Protein 2FD4 (pdb70)

InterPro domains:
  IPR015133 Effector protein HopAB, E3 ubiquitin ligase domain [PF09046] (428-553)
  IPR031759 Effector protein HopAB, BAK1-binding domain [PF16847] (266-356)
  IPR031759 Effector protein HopAB, BAK1-binding domain [cd12803] (274-353)
  IPR033743 Effector protein HopAB, Pto-binding domain [cd12802] (124-202)
  IPR038342 Effector protein HopAB, BAK1-binding domain superfamily [G3DSA:1.20.1280.220] (249-354)
  IPR038448 Effector protein HopAB, E3 ubiquitin ligase domain superfamily [G3DSA:3.30.40.110] (432-553)

Foldseek 3Di:
DDDDDQLQVVCLVVAAADEPVVQADAPCVSFAAAPVGDGHHPPPVPFFKKWFAPDFDPRDPDDPDTGIHGSVVVSVVCVVQQADPPPRHGHDSVGRSRTIHGYHD

Secondary structure (DSSP, 8-state):
------TTGGGGGGSEEEE-------------B-TTSSB--TT-TT--EEEEESS---BTBPP--EEEEEHHHHHHHHHHS-B-TTT--B-STTTHHHHEEEEE-

Sequence (105 aa):
KLAALDPIASQFSQLRTISKALGFKDAADDVTHCLFGGELSLSNPDQQVIGLAGNPTDTSQPYSDLAFMDMKKLAQFLAGKPEHPMTRETLNAENIAKYAFRIVP

B-factor: mean 48.91, std 4.25, range [36.3, 81.06]

Radius of gyration: 13.06 Å; Cα contacts (8 Å, |Δi|>4): 178; chains: 1; bounding box: 36×27×40 Å

GO terms:
  GO:0005515 protein binding (F, IPI)
  GO:0052034 effector-mediated suppression of host pattern-triggered immunity (P, IDA)

Nearest PDB structures (foldseek):
  2fd4-assembly1_A  TM=1.010E+00  e=5.652E-23  Pseudomonas syringae
  5gm6-assembly1_o  TM=6.963E-01  e=2.615E-01  Saccharomyces cerevisiae S288C
  5vgc-assembly1_B  TM=4.842E-01  e=4.870E-02  Enterobacteria phage YYZ-2008
  5vgc-assembly1_A  TM=4.491E-01  e=3.722E-02  Enterobacteria phage YYZ-2008
  8i0v-assembly1_t  TM=6.317E-01  e=6.704E-01  Homo sapiens

Organism: Pseudomonas syringae pv. tomato (strain ATCC BAA-871 / DC3000) (NCBI:txid223283)

Structure (mmCIF, N/CA/C/O backbone):
data_2FD4
#
_entry.id   2FD4
#
_cell.length_a   61.863
_cell.length_b   61.863
_cell.length_c   60.419
_cell.angle_alpha   90.00
_cell.angle_beta   90.00
_cell.angle_gamma   120.00
#
_symmetry.space_group_name_H-M   'P 32 2 1'
#
loop_
_entity.id
_entity.type
_entity.pdbx_description
1 polymer 'avirulence protein AvrptoB'
2 water water
#
loop_
_atom_site.group_PDB
_atom_site.id
_atom_site.type_symbol
_atom_site.label_atom_id
_atom_site.label_alt_id
_atom_site.label_comp_id
_atom_site.label_asym_id
_atom_site.label_entity_id
_atom_site.label_seq_id
_atom_site.pdbx_PDB_ins_code
_atom_site.Cartn_x
_atom_site.Cartn_y
_atom_site.Cartn_z
_atom_site.occupancy
_atom_site.B_iso_or_equiv
_atom_site.auth_seq_id
_atom_site.auth_comp_id
_atom_site.auth_asym_id
_atom_site.auth_atom_id
_atom_site.pdbx_PDB_model_num
ATOM 1 N N . LYS A 1 3 A 34.305 8.381 27.934 1.00 50.35 435 LYS A N 1
ATOM 2 C CA . LYS A 1 3 A 33.680 9.697 27.658 1.00 50.14 435 LYS A CA 1
ATOM 3 C C . LYS A 1 3 A 32.570 9.571 26.616 1.00 49.15 435 LYS A C 1
ATOM 4 O O . LYS A 1 3 A 32.574 8.668 25.762 1.00 50.48 435 LYS A O 1
ATOM 10 N N . LEU A 1 4 ? 31.634 10.517 26.651 1.00 48.23 435 LEU A N 1
ATOM 11 C CA . LEU A 1 4 ? 30.599 10.593 25.621 1.00 48.27 435 LEU A CA 1
ATOM 12 C C . LEU A 1 4 ? 31.236 10.698 24.265 1.00 47.34 435 LEU A C 1
ATOM 13 O O . LEU A 1 4 ? 32.256 11.349 24.126 1.00 46.41 435 LEU A O 1
ATOM 18 N N . ALA A 1 5 ? 30.669 10.033 23.263 1.00 47.61 436 ALA A N 1
ATOM 19 C CA . ALA A 1 5 ? 31.160 10.206 21.927 1.00 48.08 436 ALA A CA 1
ATOM 20 C C . ALA A 1 5 ? 29.973 10.144 20.976 1.00 49.16 436 ALA A C 1
ATOM 21 O O . ALA A 1 5 ? 29.058 9.321 21.134 1.00 50.07 436 ALA A O 1
ATOM 23 N N . ALA A 1 6 ? 30.012 11.016 19.983 1.00 47.80 437 ALA A N 1
ATOM 24 C CA . ALA A 1 6 ? 28.956 11.097 18.969 1.00 48.00 437 ALA A CA 1
ATOM 25 C C . ALA A 1 6 ? 29.090 9.980 17.955 1.00 48.91 437 ALA A C 1
ATOM 26 O O . ALA A 1 6 ? 30.201 9.655 17.521 1.00 49.26 437 ALA A O 1
ATOM 28 N N . LEU A 1 7 ? 27.962 9.411 17.567 1.00 48.83 438 LEU A N 1
ATOM 29 C CA . LEU A 1 7 ? 27.927 8.506 16.448 1.00 49.33 438 LEU A CA 1
ATOM 30 C C . LEU A 1 7 ? 27.484 9.224 15.197 1.00 49.23 438 LEU A C 1
ATOM 31 O O . LEU A 1 7 ? 26.327 9.600 15.051 1.00 48.71 438 LEU A O 1
ATOM 36 N N . ASP A 1 8 ? 28.400 9.439 14.284 1.00 50.26 439 ASP A N 1
ATOM 37 C CA . ASP A 1 8 ? 28.033 10.228 13.114 1.00 48.64 439 ASP A CA 1
ATOM 38 C C . ASP A 1 8 ? 27.108 9.407 12.207 1.00 47.54 439 ASP A C 1
ATOM 39 O O . ASP A 1 8 ? 27.399 8.246 11.936 1.00 48.31 439 ASP A O 1
ATOM 44 N N . PRO A 1 9 ? 25.957 9.990 11.763 1.00 47.70 440 PRO A N 1
ATOM 45 C CA . PRO A 1 9 ? 24.905 9.331 10.957 1.00 47.33 440 PRO A CA 1
ATOM 46 C C . PRO A 1 9 ? 25.372 8.852 9.566 1.00 47.81 440 PRO A C 1
ATOM 47 O O . PRO A 1 9 ? 24.738 7.965 8.953 1.00 46.79 440 PRO A O 1
ATOM 51 N N . ILE A 1 10 ? 26.454 9.464 9.085 1.00 47.80 441 ILE A N 1
ATOM 52 C CA . ILE A 1 10 ? 27.083 9.118 7.792 1.00 47.23 441 ILE A CA 1
ATOM 53 C C . ILE A 1 10 ? 28.252 8.165 8.053 1.00 47.51 441 ILE A C 1
ATOM 54 O O . ILE A 1 10 ? 28.244 7.065 7.528 1.00 46.59 441 ILE A O 1
ATOM 59 N N . ALA A 1 11 ? 29.219 8.545 8.892 1.00 48.23 442 ALA A N 1
ATOM 60 C CA . ALA A 1 11 ? 30.397 7.670 9.041 1.00 48.73 442 ALA A CA 1
ATOM 61 C C . ALA A 1 11 ? 30.049 6.282 9.660 1.00 49.43 442 ALA A C 1
ATOM 62 O O . ALA A 1 11 ? 30.787 5.270 9.443 1.00 47.85 442 ALA A O 1
ATOM 64 N N . SER A 1 12 ? 28.976 6.218 10.455 1.00 48.53 443 SER A N 1
ATOM 65 C CA . SER A 1 12 ? 28.520 4.943 11.022 1.00 47.94 443 SER A CA 1
ATOM 66 C C . SER A 1 12 ? 28.037 3.931 9.929 1.00 47.26 443 SER A C 1
ATOM 67 O O . SER A 1 12 ? 27.879 2.750 10.195 1.00 46.85 443 SER A O 1
ATOM 70 N N . GLN A 1 13 ? 27.852 4.387 8.698 1.00 46.89 444 GLN A N 1
ATOM 71 C CA . GLN A 1 13 ? 27.503 3.465 7.589 1.00 47.75 444 GLN A CA 1
ATOM 72 C C . GLN A 1 13 ? 28.681 2.764 6.908 1.00 47.23 444 GLN A C 1
ATOM 73 O O . GLN A 1 13 ? 28.504 1.889 6.050 1.00 47.15 444 GLN A O 1
ATOM 79 N N . PHE A 1 14 ? 29.892 3.130 7.290 1.00 47.21 445 PHE A N 1
ATOM 80 C CA . PHE A 1 14 ? 31.113 2.615 6.677 1.00 46.57 445 PHE A CA 1
ATOM 81 C C . PHE A 1 14 ? 31.088 1.122 6.542 1.00 45.98 445 PHE A C 1
ATOM 82 O O . PHE A 1 14 ? 31.327 0.611 5.471 1.00 45.19 445 PHE A O 1
ATOM 90 N N . SER A 1 15 ? 30.796 0.407 7.620 1.00 45.45 446 SER A N 1
ATOM 91 C CA . SER A 1 15 ? 30.802 -1.082 7.610 1.00 45.18 446 SER A CA 1
ATOM 92 C C . SER A 1 15 ? 29.733 -1.801 6.776 1.00 45.11 446 SER A C 1
ATOM 93 O O . SER A 1 15 ? 29.816 -3.008 6.607 1.00 43.68 446 SER A O 1
ATOM 96 N N . GLN A 1 16 ? 28.722 -1.064 6.356 1.00 46.47 447 GLN A N 1
ATOM 97 C CA . GLN A 1 16 ? 27.646 -1.556 5.525 1.00 47.53 447 GLN A CA 1
ATOM 98 C C . GLN A 1 16 ? 27.810 -1.292 4.063 1.00 47.44 447 GLN A C 1
ATOM 99 O O . GLN A 1 16 ? 26.962 -1.647 3.257 1.00 49.48 447 GLN A O 1
ATOM 105 N N . LEU A 1 17 ? 28.862 -0.594 3.714 1.00 47.97 448 LEU A N 1
ATOM 106 C CA . LEU A 1 17 ? 29.052 -0.166 2.333 1.00 47.74 448 LEU A CA 1
ATOM 107 C C . LEU A 1 17 ? 29.369 -1.350 1.486 1.00 46.96 448 LEU A C 1
ATOM 108 O O . LEU A 1 17 ? 29.972 -2.318 1.946 1.00 47.91 448 LEU A O 1
ATOM 113 N N . ARG A 1 18 ? 29.013 -1.243 0.206 1.00 48.81 449 ARG A N 1
ATOM 114 C CA . ARG A 1 18 ? 29.577 -2.121 -0.831 1.00 48.53 449 ARG A CA 1
ATOM 115 C C . ARG A 1 18 ? 31.078 -1.972 -0.768 1.00 48.79 449 ARG A C 1
ATOM 116 O O . ARG A 1 18 ? 31.599 -0.909 -0.376 1.00 49.39 449 ARG A O 1
ATOM 124 N N . THR A 1 19 ? 31.786 -3.026 -1.164 1.00 48.12 450 THR A N 1
ATOM 125 C CA . THR A 1 19 ? 33.237 -3.031 -1.053 1.00 48.19 450 THR A CA 1
ATOM 126 C C . THR A 1 19 ? 33.922 -3.181 -2.398 1.00 48.12 450 THR A C 1
ATOM 127 O O . THR A 1 19 ? 33.336 -3.632 -3.375 1.00 47.57 450 THR A O 1
ATOM 131 N N . ILE A 1 20 ? 35.166 -2.730 -2.422 1.00 47.62 451 ILE A N 1
ATOM 132 C CA . ILE A 1 20 ? 36.026 -2.839 -3.542 1.00 46.96 451 ILE A CA 1
ATOM 133 C C . ILE A 1 20 ? 37.341 -3.242 -2.960 1.00 47.20 451 ILE A C 1
ATOM 134 O O . ILE A 1 20 ? 37.808 -2.652 -2.041 1.00 45.74 451 ILE A O 1
ATOM 139 N N . SER A 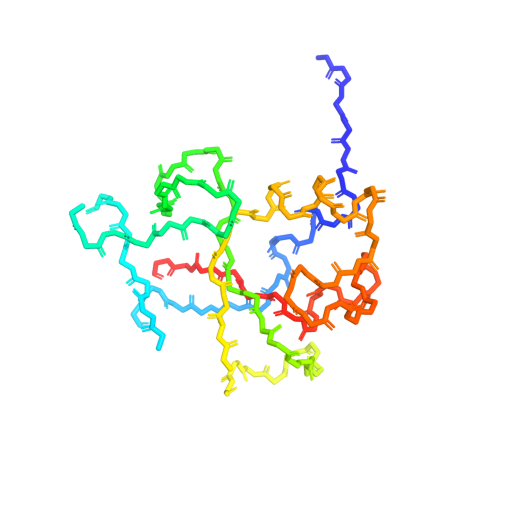1 21 ? 37.919 -4.307 -3.482 1.00 47.46 452 SER A N 1
ATOM 140 C CA . SER A 1 21 ? 39.180 -4.789 -2.983 1.00 49.32 452 SER A CA 1
ATOM 141 C C . SER A 1 21 ? 40.283 -3.838 -3.348 1.00 49.59 452 SER A C 1
ATOM 142 O O . SER A 1 21 ? 40.199 -3.191 -4.369 1.00 49.96 452 SER A O 1
ATOM 145 N N . LYS A 1 22 ? 41.335 -3.798 -2.537 1.00 51.06 453 LYS A N 1
ATOM 146 C CA . LYS A 1 22 ? 42.533 -3.040 -2.862 1.00 51.86 453 LYS A CA 1
ATOM 147 C C . LYS A 1 22 ? 43.045 -3.361 -4.248 1.00 52.74 453 LYS A C 1
ATOM 148 O O . LYS A 1 22 ? 43.593 -2.489 -4.917 1.00 54.25 453 LYS A O 1
ATOM 154 N N . ALA A 1 23 ? 42.879 -4.617 -4.673 1.00 53.02 454 ALA A N 1
ATOM 155 C CA . ALA A 1 23 ? 43.264 -5.073 -6.002 1.00 52.62 454 ALA A CA 1
ATOM 156 C C . ALA A 1 23 ? 42.168 -4.815 -7.036 1.00 52.86 454 ALA A C 1
ATOM 157 O O . ALA A 1 23 ? 41.469 -3.787 -6.997 1.00 52.39 454 ALA A O 1
ATOM 159 N N . LEU A 1 30 ? 40.979 3.338 -11.790 1.00 47.55 461 LEU A N 1
ATOM 160 C CA . LEU A 1 30 ? 41.023 3.649 -10.344 1.00 47.25 461 LEU A CA 1
ATOM 161 C C . LEU A 1 30 ? 42.476 3.679 -9.927 1.00 47.40 461 LEU A C 1
ATOM 162 O O . LEU A 1 30 ? 43.233 2.759 -10.270 1.00 48.29 461 LEU A O 1
ATOM 167 N N . GLY A 1 31 ? 42.878 4.693 -9.175 1.00 47.41 462 GLY A N 1
ATOM 168 C CA . GLY A 1 31 ? 44.312 4.941 -8.985 1.00 48.00 462 GLY A CA 1
ATOM 169 C C . GLY A 1 31 ? 44.887 4.737 -7.602 1.00 48.07 462 GLY A C 1
ATOM 170 O O . GLY A 1 31 ? 45.984 5.225 -7.311 1.00 48.10 462 GLY A O 1
ATOM 171 N N . PHE A 1 32 ? 44.174 4.011 -6.753 1.00 48.51 463 PHE A N 1
ATOM 172 C CA . PHE A 1 32 ? 44.545 3.936 -5.353 1.00 48.49 463 PHE A CA 1
ATOM 173 C C . PHE A 1 32 ? 45.943 3.432 -5.206 1.00 48.17 463 PHE A C 1
ATOM 174 O O . PHE A 1 32 ? 46.306 2.356 -5.696 1.00 48.66 463 PHE A O 1
ATOM 182 N N . LYS A 1 33 ? 46.737 4.247 -4.548 1.00 48.05 464 LYS A N 1
ATOM 183 C CA . LYS A 1 33 ? 48.064 3.862 -4.166 1.00 48.01 464 LYS A CA 1
ATOM 184 C C . LYS A 1 33 ? 48.133 4.143 -2.687 1.00 47.74 464 LYS A C 1
ATOM 185 O O . LYS A 1 33 ? 48.253 5.287 -2.271 1.00 48.33 464 LYS A O 1
ATOM 191 N N . ASP A 1 34 ? 47.997 3.081 -1.904 1.00 47.16 465 ASP A N 1
ATOM 192 C CA . ASP A 1 34 ? 48.076 3.168 -0.448 1.00 47.19 465 ASP A CA 1
ATOM 193 C C . ASP A 1 34 ? 49.412 3.762 -0.036 1.00 46.91 465 ASP A C 1
ATOM 194 O O . ASP A 1 34 ? 50.435 3.485 -0.682 1.00 47.27 465 ASP A O 1
ATOM 199 N N . ALA A 1 35 ? 49.427 4.550 1.035 1.00 46.63 466 ALA A N 1
ATOM 200 C CA . ALA A 1 35 ? 50.688 5.112 1.539 1.00 46.86 466 ALA A CA 1
ATOM 201 C C . ALA A 1 35 ? 51.720 4.013 1.818 1.00 46.88 466 ALA A C 1
ATOM 202 O O . ALA A 1 35 ? 52.767 3.936 1.157 1.00 48.08 466 ALA A O 1
ATOM 204 N N . ALA A 1 36 ? 51.424 3.145 2.778 1.00 46.94 467 ALA A N 1
ATOM 205 C CA . ALA A 1 36 ? 52.334 2.049 3.109 1.00 46.67 467 ALA A CA 1
ATOM 206 C C . ALA A 1 36 ? 52.249 0.942 2.044 1.00 46.80 467 ALA A C 1
ATOM 207 O O . ALA A 1 36 ? 53.157 0.987 1.055 1.00 46.59 467 ALA A O 1
ATOM 209 N N . ASP A 1 41 ? 55.037 10.309 -2.649 1.00 57.47 472 ASP A N 1
ATOM 210 C CA . ASP A 1 41 ? 55.714 9.257 -3.399 1.00 56.71 472 ASP A CA 1
ATOM 211 C C . ASP A 1 41 ? 54.709 8.377 -4.147 1.00 56.80 472 ASP A C 1
ATOM 212 O O . ASP A 1 41 ? 54.653 7.162 -3.910 1.00 56.99 472 ASP A O 1
ATOM 217 N N . ASP A 1 42 ? 53.919 8.996 -5.033 1.00 56.31 473 ASP A N 1
ATOM 218 C CA . ASP A 1 42 ? 52.948 8.295 -5.894 1.00 55.52 473 ASP A CA 1
ATOM 219 C C . ASP A 1 42 ? 51.652 7.961 -5.154 1.00 55.16 473 ASP A C 1
ATOM 220 O O . ASP A 1 42 ? 50.728 7.396 -5.731 1.00 55.78 473 ASP A O 1
ATOM 225 N N . VAL A 1 43 ? 51.567 8.359 -3.888 1.00 54.30 474 VAL A N 1
ATOM 226 C CA . VAL A 1 43 ? 50.509 7.928 -3.002 1.00 53.01 474 VAL A CA 1
ATOM 227 C C . VAL A 1 43 ? 49.234 8.707 -3.296 1.00 52.79 474 VAL A C 1
ATOM 228 O O . VAL A 1 43 ? 49.288 9.890 -3.630 1.00 52.16 474 VAL A O 1
ATOM 232 N N . THR A 1 44 ? 48.087 8.032 -3.176 1.00 51.96 475 THR A N 1
ATOM 233 C CA . THR A 1 44 ? 46.809 8.688 -3.275 1.00 51.75 475 THR A CA 1
ATOM 234 C C . THR A 1 44 ? 46.630 9.624 -2.070 1.00 51.84 475 THR A C 1
ATOM 235 O O . THR A 1 44 ? 46.887 9.221 -0.928 1.00 52.32 475 THR A O 1
ATOM 239 N N . HIS A 1 45 ? 46.180 10.860 -2.322 1.00 51.88 476 HIS A N 1
ATOM 240 C CA . HIS A 1 45 ? 45.807 11.797 -1.256 1.00 50.54 476 HIS A CA 1
ATOM 241 C C . HIS A 1 45 ? 44.312 11.869 -1.172 1.00 51.36 476 HIS A C 1
ATOM 242 O O . HIS A 1 45 ? 43.609 11.689 -2.167 1.00 51.11 476 HIS A O 1
ATOM 249 N N . CYS A 1 46 ? 43.824 12.107 0.033 1.00 49.38 477 CYS A N 1
ATOM 250 C CA . CYS A 1 46 ? 42.403 12.242 0.227 1.00 48.76 477 CYS A CA 1
ATOM 251 C C . CYS A 1 46 ? 42.013 13.519 -0.476 1.00 49.03 477 CYS A C 1
ATOM 252 O O . CYS A 1 46 ? 42.796 14.447 -0.626 1.00 45.71 477 CYS A O 1
ATOM 255 N N . LEU A 1 47 ? 40.777 13.574 -0.945 1.00 48.92 478 LEU A N 1
ATOM 256 C CA . LEU A 1 47 ? 40.240 14.816 -1.455 1.00 47.92 478 LEU A CA 1
ATOM 257 C C . LEU A 1 47 ? 40.352 16.017 -0.452 1.00 46.92 478 LEU A C 1
ATOM 258 O O . LEU A 1 47 ? 40.466 17.175 -0.844 1.00 45.93 478 LEU A O 1
ATOM 263 N N . PHE A 1 48 ? 40.354 15.720 0.857 1.00 45.41 479 PHE A N 1
ATOM 264 C CA . PHE A 1 48 ? 40.402 16.767 1.892 1.00 44.56 479 PHE A CA 1
ATOM 265 C C . PHE A 1 48 ? 41.817 16.883 2.456 1.00 44.42 479 PHE A C 1
ATOM 266 O O . PHE A 1 48 ? 42.044 1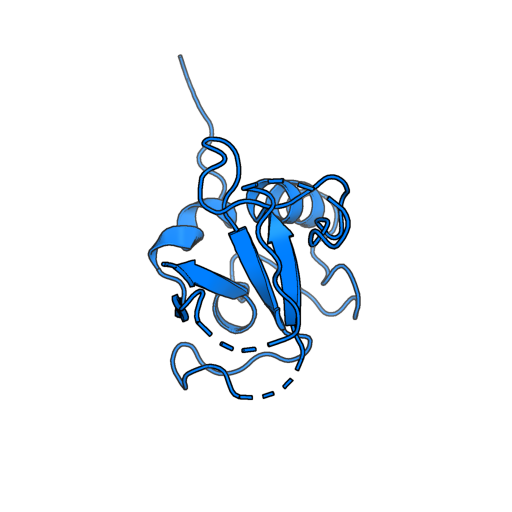7.596 3.439 1.00 45.19 479 PHE A O 1
ATOM 274 N N . GLY A 1 49 ? 42.761 16.164 1.868 1.00 43.34 480 GLY A N 1
ATOM 275 C CA . GLY A 1 49 ? 44.186 16.416 2.193 1.00 42.75 480 GLY A CA 1
ATOM 276 C C . GLY A 1 49 ? 44.866 15.248 2.867 1.00 42.42 480 GLY A C 1
ATOM 277 O O . GLY A 1 49 ? 44.266 14.527 3.689 1.00 41.71 480 GLY A O 1
ATOM 278 N N . GLY A 1 50 ? 46.116 15.010 2.496 1.00 42.81 481 GLY A N 1
ATOM 279 C CA . GLY A 1 50 ? 46.886 13.983 3.166 1.00 44.06 481 GLY A CA 1
ATOM 280 C C . GLY A 1 50 ? 46.803 12.627 2.497 1.00 44.80 481 GLY A C 1
ATOM 281 O O . GLY A 1 50 ? 45.871 12.341 1.765 1.00 45.26 481 GLY A O 1
ATOM 282 N N . GLU A 1 51 ? 47.822 11.797 2.741 1.00 45.30 482 GLU A N 1
ATOM 283 C CA . GLU A 1 51 ? 47.907 10.499 2.119 1.00 45.43 482 GLU A CA 1
ATOM 284 C C . GLU A 1 51 ? 46.840 9.582 2.708 1.00 45.08 482 GLU A C 1
ATOM 285 O O . GLU A 1 51 ? 46.475 9.706 3.892 1.00 44.49 482 GLU A O 1
ATOM 291 N N . LEU A 1 52 ? 46.333 8.677 1.885 1.00 46.99 483 LEU A N 1
ATOM 292 C CA . LEU A 1 52 ? 45.423 7.611 2.364 1.00 47.49 483 LEU A CA 1
ATOM 293 C C . LEU A 1 52 ? 46.104 6.240 2.575 1.00 48.37 483 LEU A C 1
ATOM 294 O O . LEU A 1 52 ? 47.018 5.879 1.826 1.00 49.91 483 LEU A O 1
ATOM 299 N N . SER A 1 53 ? 45.667 5.496 3.608 1.00 48.02 484 SER A N 1
ATOM 300 C CA . SER A 1 53 ? 46.130 4.141 3.867 1.00 47.66 484 SER A CA 1
ATOM 301 C C . SER A 1 53 ? 45.092 3.283 4.600 1.00 47.58 484 SER A C 1
ATOM 302 O O . SER A 1 53 ? 44.440 3.721 5.553 1.00 47.74 484 SER A O 1
ATOM 305 N N . LEU A 1 54 ? 44.950 2.053 4.135 1.00 47.26 485 LEU A N 1
ATOM 306 C CA . LEU A 1 54 ? 44.057 1.081 4.754 1.00 46.62 485 LEU A CA 1
ATOM 307 C C . LEU A 1 54 ? 44.571 0.697 6.138 1.00 47.20 485 LEU A C 1
ATOM 308 O O . LEU A 1 54 ? 43.891 -0.012 6.884 1.00 47.41 485 LEU A O 1
ATOM 313 N N . SER A 1 55 ? 45.826 1.078 6.434 1.00 46.64 486 SER A N 1
ATOM 314 C CA . SER A 1 55 ? 46.493 0.714 7.675 1.00 46.28 486 SER A CA 1
ATOM 315 C C . SER A 1 55 ? 46.552 1.875 8.632 1.00 45.90 486 SER A C 1
ATOM 316 O O . SER A 1 55 ? 47.049 1.728 9.738 1.00 47.06 486 SER A O 1
ATOM 319 N N . ASN A 1 56 ? 46.075 3.037 8.203 1.00 47.31 487 ASN A N 1
ATOM 320 C CA . ASN A 1 56 ? 46.002 4.194 9.057 1.00 47.11 487 ASN A CA 1
ATOM 321 C C . ASN A 1 56 ? 44.850 3.994 10.025 1.00 47.43 487 ASN A C 1
ATOM 322 O O . ASN A 1 56 ? 43.702 3.992 9.613 1.00 48.52 487 ASN A O 1
ATOM 327 N N . PRO A 1 57 ? 45.140 3.843 11.317 1.00 46.92 488 PRO A N 1
ATOM 328 C CA . PRO A 1 57 ? 44.027 3.552 12.219 1.00 46.83 488 PRO A CA 1
ATOM 329 C C . PRO A 1 57 ? 42.959 4.620 12.287 1.00 46.87 488 PRO A C 1
ATOM 330 O O . PRO A 1 57 ? 41.844 4.313 12.719 1.00 46.92 488 PRO A O 1
ATOM 334 N N . ASP A 1 58 ? 43.251 5.840 11.848 1.00 46.07 489 ASP A N 1
ATOM 335 C CA . ASP A 1 58 ? 42.259 6.910 11.963 1.00 47.26 489 ASP A CA 1
ATOM 336 C C . ASP A 1 58 ? 41.461 7.257 10.748 1.00 47.25 489 ASP A C 1
ATOM 337 O O . ASP A 1 58 ? 40.638 8.190 10.829 1.00 47.65 489 ASP A O 1
ATOM 342 N N . GLN A 1 59 ? 41.705 6.554 9.639 1.00 46.93 490 GLN A N 1
ATOM 343 C CA . GLN A 1 59 ? 40.968 6.776 8.406 1.00 46.88 490 GLN A CA 1
ATOM 344 C C . GLN A 1 59 ? 39.960 5.649 8.144 1.00 47.05 490 GLN A C 1
ATOM 345 O O . GLN A 1 59 ? 40.156 4.524 8.587 1.00 45.95 490 GLN A O 1
ATOM 351 N N . GLN A 1 60 ? 38.865 6.022 7.483 1.00 47.36 491 GLN A N 1
ATOM 352 C CA . GLN A 1 60 ? 37.902 5.071 6.904 1.00 47.97 491 GLN A CA 1
ATOM 353 C C . GLN A 1 60 ? 37.907 5.325 5.410 1.00 47.29 491 GLN A C 1
ATOM 354 O O . GLN A 1 60 ? 37.220 6.203 4.888 1.00 46.49 491 GLN A O 1
ATOM 360 N N . VAL A 1 61 ? 38.746 4.569 4.712 1.00 47.02 492 VAL A N 1
ATOM 361 C CA . VAL A 1 61 ? 38.972 4.805 3.301 1.00 46.04 492 VAL A CA 1
ATOM 362 C C . VAL A 1 61 ? 37.854 4.353 2.397 1.00 45.53 492 VAL A C 1
ATOM 363 O O . VAL A 1 61 ? 37.470 3.163 2.383 1.00 43.57 492 VAL A O 1
ATOM 367 N N . ILE A 1 62 ? 37.343 5.290 1.620 1.00 45.66 493 ILE A N 1
ATOM 368 C CA . ILE A 1 62 ? 36.297 4.960 0.657 1.00 46.15 493 I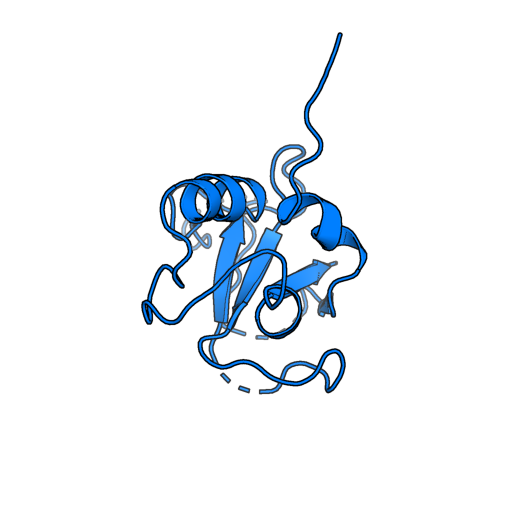LE A CA 1
ATOM 369 C C . ILE A 1 62 ? 36.683 5.527 -0.709 1.00 46.55 493 ILE A C 1
ATOM 370 O O . ILE A 1 62 ? 37.498 6.473 -0.829 1.00 48.14 493 ILE A O 1
ATOM 375 N N . GLY A 1 63 ? 36.034 4.987 -1.716 1.00 46.26 494 GLY A N 1
ATOM 376 C CA . GLY A 1 63 ? 35.866 5.670 -2.988 1.00 45.52 494 GLY A CA 1
ATOM 377 C C . GLY A 1 63 ? 34.491 6.210 -3.110 1.00 46.31 494 GLY A C 1
ATOM 378 O O . GLY A 1 63 ? 33.493 5.538 -2.771 1.00 45.79 494 GLY A O 1
ATOM 379 N N . LEU A 1 64 ? 34.399 7.476 -3.507 1.00 46.05 495 LEU A N 1
ATOM 380 C CA . LEU A 1 64 ? 33.126 8.130 -3.706 1.00 46.45 495 LEU A CA 1
ATOM 381 C C . LEU A 1 64 ? 32.913 8.255 -5.203 1.00 46.45 495 LEU A C 1
ATOM 382 O O . LEU A 1 64 ? 33.687 8.893 -5.892 1.00 46.66 495 LEU A O 1
ATOM 387 N N . ALA A 1 65 ? 31.812 7.691 -5.681 1.00 47.00 496 ALA A N 1
ATOM 388 C CA . ALA A 1 65 ? 31.388 7.806 -7.080 1.00 46.71 496 ALA A CA 1
ATOM 389 C C . ALA A 1 65 ? 30.755 9.148 -7.392 1.00 45.89 496 ALA A C 1
ATOM 390 O O . ALA A 1 65 ? 30.181 9.799 -6.545 1.00 44.84 496 ALA A O 1
ATOM 392 N N . GLY A 1 66 ? 30.796 9.523 -8.677 1.00 46.57 497 GLY A N 1
ATOM 393 C CA . GLY A 1 66 ? 30.103 10.745 -9.099 1.00 45.31 497 GLY A CA 1
ATOM 394 C C . GLY A 1 66 ? 28.636 10.579 -9.393 1.00 45.48 497 GLY A C 1
ATOM 395 O O . GLY A 1 66 ? 27.894 11.544 -9.446 1.00 44.86 497 GLY A O 1
ATOM 396 N N . ASN A 1 67 ? 28.212 9.331 -9.637 1.00 45.13 498 ASN A N 1
ATOM 397 C CA . ASN A 1 67 ? 26.800 9.031 -9.802 1.00 45.98 498 ASN A CA 1
ATOM 398 C C . ASN A 1 67 ? 26.405 7.893 -8.920 1.00 44.27 498 ASN A C 1
ATOM 399 O O . ASN A 1 67 ? 27.234 6.982 -8.709 1.00 42.38 498 ASN A O 1
ATOM 404 N N . PRO A 1 68 ? 25.172 7.949 -8.391 1.00 45.77 499 PRO A N 1
ATOM 405 C CA . PRO A 1 68 ? 24.683 6.901 -7.514 1.00 46.02 499 PRO A CA 1
ATOM 406 C C . PRO A 1 68 ? 24.189 5.642 -8.241 1.00 45.97 499 PRO A C 1
ATOM 407 O O . PRO A 1 68 ? 23.665 5.713 -9.369 1.00 44.08 499 PRO A O 1
ATOM 411 N N . THR A 1 69 ? 24.335 4.486 -7.608 1.00 46.21 500 THR A N 1
ATOM 412 C CA . THR A 1 69 ? 23.625 3.309 -8.067 1.00 47.55 500 THR A CA 1
ATOM 413 C C . THR A 1 69 ? 23.127 2.546 -6.882 1.00 48.09 500 THR A C 1
ATOM 414 O O . THR A 1 69 ? 23.710 2.621 -5.784 1.00 46.20 500 THR A O 1
ATOM 418 N N . ASP A 1 70 ? 22.049 1.809 -7.130 1.00 49.22 501 ASP A N 1
ATOM 419 C CA . ASP A 1 70 ? 21.349 1.118 -6.066 1.00 51.59 501 ASP A CA 1
ATOM 420 C C . ASP A 1 70 ? 22.383 0.379 -5.262 1.00 52.52 501 ASP A C 1
ATOM 421 O O . ASP A 1 70 ? 23.463 -0.143 -5.816 1.00 51.83 501 ASP A O 1
ATOM 426 N N . THR A 1 71 ? 22.034 0.401 -3.910 1.00 55.03 502 THR A N 1
ATOM 427 C CA . THR A 1 71 ? 22.764 -0.344 -2.932 1.00 56.01 502 THR A CA 1
ATOM 428 C C . THR A 1 71 ? 22.768 -1.839 -3.291 1.00 56.82 502 THR A C 1
ATOM 429 O O . THR A 1 71 ? 21.799 -2.593 -3.109 1.00 58.75 502 THR A O 1
ATOM 433 N N . SER A 1 72 ? 23.857 -2.131 -3.975 1.00 57.12 503 SER A N 1
ATOM 434 C CA . SER A 1 72 ? 24.383 -3.415 -4.390 1.00 55.72 503 SER A CA 1
ATOM 435 C C . SER A 1 72 ? 23.890 -3.977 -5.735 1.00 54.04 503 SER A C 1
ATOM 436 O O . SER A 1 72 ? 23.269 -5.012 -5.861 1.00 53.57 503 SER A O 1
ATOM 439 N N . 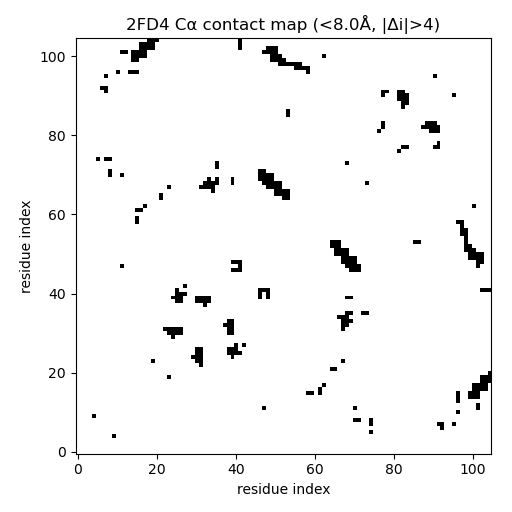GLN A 1 73 ? 24.186 -3.165 -6.734 1.00 51.95 504 GLN A N 1
ATOM 440 C CA . GLN A 1 73 ? 24.969 -3.555 -7.890 1.00 50.21 504 GLN A CA 1
ATOM 441 C C . GLN A 1 73 ? 26.410 -3.291 -7.439 1.00 49.19 504 GLN A C 1
ATOM 442 O O . GLN A 1 73 ? 26.702 -2.188 -6.859 1.00 47.66 504 GLN A O 1
ATOM 448 N 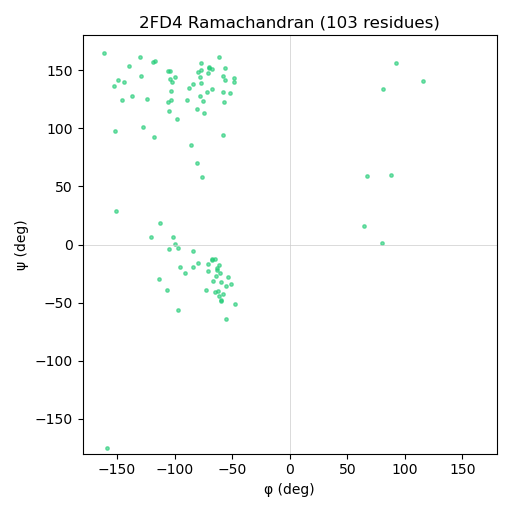N . PRO A 1 74 ? 27.347 -4.226 -7.683 1.00 47.74 505 PRO A N 1
ATOM 449 C CA . PRO A 1 74 ? 28.761 -3.796 -7.481 1.00 48.43 505 PRO A CA 1
ATOM 450 C C . PRO A 1 74 ? 29.298 -2.623 -8.370 1.00 48.37 505 PRO A C 1
ATOM 451 O O . 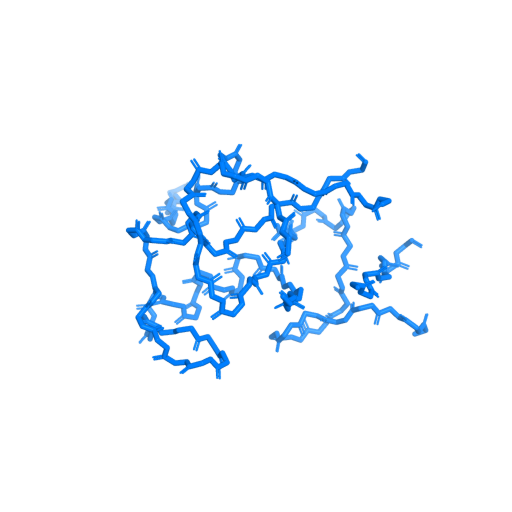PRO A 1 74 ? 28.707 -2.298 -9.418 1.00 46.49 505 PRO A O 1
ATOM 455 N N . TYR A 1 75 ? 30.401 -2.012 -7.930 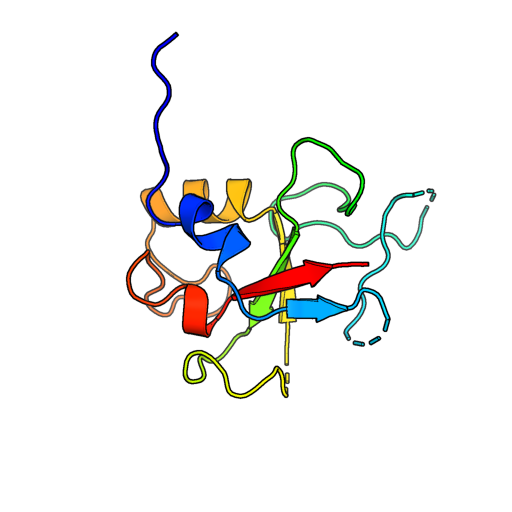1.00 47.25 506 TYR A N 1
ATOM 456 C CA . TYR A 1 75 ? 31.007 -0.847 -8.641 1.00 48.98 506 TYR A CA 1
ATOM 457 C C . TYR A 1 75 ? 31.153 -1.106 -10.159 1.00 48.54 506 TYR A C 1
ATOM 458 O O . TYR A 1 75 ? 31.528 -2.200 -10.560 1.00 47.06 506 TYR A O 1
ATOM 467 N N . SER A 1 76 ? 30.870 -0.097 -10.991 1.00 49.41 507 SER A N 1
ATOM 468 C CA . SER A 1 76 ? 31.157 -0.156 -12.460 1.00 49.26 507 SER A CA 1
ATOM 469 C C . SER A 1 76 ? 31.423 1.250 -13.048 1.00 49.67 507 SER A C 1
ATOM 470 O O . SER A 1 76 ? 30.964 2.271 -12.478 1.00 49.49 507 SER A O 1
ATOM 473 N N . ASP A 1 82 ? 33.302 6.293 -12.003 1.00 52.12 513 ASP A N 1
ATOM 474 C CA . ASP A 1 82 ? 34.535 7.050 -11.629 1.00 52.75 513 ASP A CA 1
ATOM 475 C C . ASP A 1 82 ? 34.728 7.598 -10.184 1.00 51.59 513 ASP A C 1
ATOM 476 O O . ASP A 1 82 ? 34.048 8.564 -9.750 1.00 51.36 513 ASP A O 1
ATOM 481 N N . LEU A 1 83 ? 35.728 7.074 -9.463 1.00 49.46 514 LEU A N 1
ATOM 482 C CA . LEU A 1 83 ? 35.774 7.297 -8.009 1.00 48.52 514 LEU A CA 1
ATOM 483 C C . LEU A 1 83 ? 36.794 8.323 -7.555 1.00 47.22 514 LEU A C 1
ATOM 484 O O . LEU A 1 83 ? 37.865 8.436 -8.121 1.00 48.62 514 LEU A O 1
ATOM 489 N N . ALA A 1 84 ? 36.400 9.094 -6.554 1.00 47.20 515 ALA A N 1
ATOM 490 C CA . ALA A 1 84 ? 37.322 9.927 -5.779 1.00 46.52 515 ALA A CA 1
ATOM 491 C C . ALA A 1 84 ? 37.602 9.267 -4.444 1.00 45.71 515 ALA A C 1
ATOM 492 O O . ALA A 1 84 ? 36.707 8.971 -3.693 1.00 48.15 515 ALA A O 1
ATOM 494 N N . PHE A 1 85 ? 38.866 9.041 -4.148 1.00 47.00 516 PHE A N 1
ATOM 495 C CA . PHE A 1 85 ? 39.235 8.422 -2.876 1.00 46.59 516 PHE A CA 1
ATOM 496 C C . PHE A 1 85 ? 39.342 9.395 -1.738 1.00 46.64 516 PHE A C 1
ATOM 497 O O . PHE A 1 85 ? 39.884 10.507 -1.889 1.00 45.86 516 PHE A O 1
ATOM 505 N N . MET A 1 86 ? 38.831 8.996 -0.570 1.00 45.40 517 MET A N 1
ATOM 506 C CA . MET A 1 86 ? 38.829 9.882 0.582 1.00 47.27 517 MET A CA 1
ATOM 507 C C . MET A 1 86 ? 38.647 9.191 1.911 1.00 47.28 517 MET A C 1
ATOM 508 O O . MET A 1 86 ? 38.191 8.044 1.986 1.00 48.31 517 MET A O 1
ATOM 513 N N . ASP A 1 87 ? 38.961 9.920 2.972 1.00 47.10 518 ASP A N 1
ATOM 514 C CA . ASP A 1 87 ? 38.606 9.471 4.332 1.00 47.17 518 ASP A CA 1
ATOM 515 C C . ASP A 1 87 ? 37.124 9.798 4.643 1.00 46.94 518 ASP A C 1
ATOM 516 O O . ASP A 1 87 ? 36.755 10.965 4.706 1.00 47.36 518 ASP A O 1
ATOM 521 N N . MET A 1 88 ? 36.275 8.782 4.876 1.00 47.83 519 MET A N 1
ATOM 522 C CA . MET A 1 88 ? 34.858 9.018 5.169 1.00 48.70 519 MET A CA 1
ATOM 523 C C . MET A 1 88 ? 34.675 9.843 6.418 1.00 48.86 519 MET A C 1
ATOM 524 O O . MET A 1 88 ? 33.637 10.460 6.581 1.00 48.26 519 MET A O 1
ATOM 529 N N . LYS A 1 89 ? 35.651 9.819 7.310 1.00 48.53 520 LYS A N 1
ATOM 530 C CA . LYS A 1 89 ? 35.536 10.613 8.500 1.00 49.50 520 LYS A CA 1
ATOM 531 C C . LYS A 1 89 ? 35.534 12.080 8.153 1.00 47.26 520 LYS A C 1
ATOM 532 O O . LYS A 1 89 ? 34.695 12.819 8.678 1.00 48.02 520 LYS A O 1
ATOM 538 N N . LYS A 1 90 ? 36.404 12.460 7.203 1.00 47.05 521 LYS A N 1
ATOM 539 C CA . LYS A 1 90 ? 36.517 13.833 6.731 1.00 46.92 521 LYS A CA 1
ATOM 540 C C . LYS A 1 90 ? 35.326 14.207 5.882 1.00 46.10 521 LYS A C 1
ATOM 541 O O . LYS A 1 90 ? 34.806 15.291 6.019 1.00 47.28 521 LYS A O 1
ATOM 547 N N . LEU A 1 91 ? 34.856 13.253 5.054 1.00 45.88 522 LEU A N 1
ATOM 548 C CA . LEU A 1 91 ? 33.653 13.444 4.252 1.00 46.56 522 LEU A CA 1
ATOM 549 C C . LEU A 1 91 ? 32.429 13.721 5.103 1.00 45.75 522 LEU A C 1
ATOM 550 O O . LEU A 1 91 ? 31.698 14.673 4.813 1.00 44.36 522 LEU A O 1
ATOM 555 N N . ALA A 1 92 ? 32.212 12.916 6.143 1.00 44.16 523 ALA A N 1
ATOM 556 C CA . ALA A 1 92 ? 31.082 13.115 7.056 1.00 45.60 523 ALA A CA 1
ATOM 557 C C . ALA A 1 92 ? 31.066 14.490 7.736 1.00 45.83 523 ALA A C 1
ATOM 558 O O . ALA A 1 92 ? 30.000 15.118 7.914 1.00 46.81 523 ALA A O 1
ATOM 560 N N . GLN A 1 93 ? 32.231 14.944 8.172 1.00 45.88 524 GLN A N 1
ATOM 561 C CA . GLN A 1 93 ? 32.395 16.289 8.753 1.00 45.78 524 GLN A CA 1
ATOM 562 C C . GLN A 1 93 ? 32.039 17.373 7.755 1.00 45.34 524 GLN A C 1
ATOM 563 O O . GLN A 1 93 ? 31.398 18.388 8.123 1.00 43.41 524 GLN A O 1
ATOM 569 N N . PHE A 1 94 ? 32.524 17.205 6.526 1.00 45.22 525 PHE A N 1
ATOM 570 C CA . PHE A 1 94 ? 32.158 18.117 5.455 1.00 45.83 525 PHE A CA 1
ATOM 571 C C . PHE A 1 94 ? 30.652 18.125 5.218 1.00 45.34 525 PHE A C 1
ATOM 572 O O . PHE A 1 94 ? 30.004 19.197 5.185 1.00 44.81 525 PHE A O 1
ATOM 580 N N . LEU A 1 95 ? 30.057 16.954 5.101 1.00 45.39 526 LEU A N 1
ATOM 581 C CA . LEU A 1 95 ? 28.629 16.865 4.748 1.00 45.92 526 LEU A CA 1
ATOM 582 C C . LEU A 1 95 ? 27.686 17.316 5.840 1.00 45.27 526 LEU A C 1
ATOM 583 O O . LEU A 1 95 ? 26.541 17.773 5.546 1.00 46.42 526 LEU A O 1
ATOM 588 N N . ALA A 1 96 ? 28.144 17.284 7.089 1.00 44.92 527 ALA A N 1
ATOM 589 C CA . ALA A 1 96 ? 27.309 17.753 8.218 1.00 45.58 527 ALA A CA 1
ATOM 590 C C . ALA A 1 96 ? 27.073 19.267 8.116 1.00 44.12 527 ALA A C 1
ATOM 591 O O . ALA A 1 96 ? 26.023 19.814 8.516 1.00 45.98 527 ALA A O 1
ATOM 593 N N . GLY A 1 97 ? 28.056 19.956 7.559 1.00 44.61 528 GLY A N 1
ATOM 594 C CA . GLY A 1 97 ? 27.976 21.396 7.318 1.00 45.74 528 GLY A CA 1
ATOM 595 C C . GLY A 1 97 ? 27.439 21.825 5.974 1.00 46.63 528 GLY A C 1
ATOM 596 O O . GLY A 1 97 ? 26.934 22.949 5.836 1.00 46.12 528 GLY A O 1
ATOM 597 N N . LYS A 1 98 ? 27.558 20.956 4.982 1.00 47.53 529 LYS A N 1
ATOM 598 C CA . LYS A 1 98 ? 27.134 21.233 3.597 1.00 48.07 529 LYS A CA 1
ATOM 599 C C . LYS A 1 98 ? 26.756 19.894 2.971 1.00 47.13 529 LYS A C 1
ATOM 600 O O . LYS A 1 98 ? 27.649 19.170 2.593 1.00 45.71 529 LYS A O 1
ATOM 606 N N . PRO A 1 99 ? 25.449 19.533 2.925 1.00 46.49 530 PRO A N 1
ATOM 607 C CA . PRO A 1 99 ? 25.078 18.218 2.458 1.00 47.19 530 PRO A CA 1
ATOM 608 C C . PRO A 1 99 ? 25.062 18.090 0.940 1.00 47.19 530 PRO A C 1
ATOM 609 O O . PRO A 1 99 ? 23.990 18.009 0.320 1.00 45.76 530 PRO A O 1
ATOM 613 N N . GLU A 1 100 ? 26.248 18.122 0.363 1.00 46.68 531 GLU A N 1
ATOM 614 C CA . GLU A 1 100 ? 26.393 18.162 -1.080 1.00 48.62 531 GLU A CA 1
ATOM 615 C C . GLU A 1 100 ? 27.674 17.450 -1.472 1.00 47.53 531 GLU A C 1
ATOM 616 O O . GLU A 1 100 ? 28.683 17.450 -0.752 1.00 47.30 531 GLU A O 1
ATOM 622 N N . HIS A 1 101 ? 27.589 16.732 -2.563 1.00 46.67 532 HIS A N 1
ATOM 623 C CA . HIS A 1 101 ? 28.729 15.972 -3.006 1.00 45.90 532 HIS A CA 1
ATOM 624 C C . HIS A 1 101 ? 29.912 16.967 -3.222 1.00 44.17 532 HIS A C 1
ATOM 625 O O . HIS A 1 101 ? 29.781 18.020 -3.813 1.00 46.13 532 HIS A O 1
ATOM 632 N N . PRO A 1 102 ? 31.052 16.638 -2.689 1.00 44.54 533 PRO A N 1
ATOM 633 C CA . PRO A 1 102 ? 32.174 17.576 -2.709 1.00 46.11 533 PRO A CA 1
ATOM 634 C C . PRO A 1 102 ? 32.681 17.925 -4.114 1.00 46.32 533 PRO A C 1
ATOM 635 O O . PRO A 1 102 ? 33.345 18.983 -4.267 1.00 45.08 533 PRO A O 1
ATOM 639 N N . MET A 1 103 ? 32.387 17.085 -5.130 1.00 45.91 534 MET A N 1
ATOM 640 C CA . MET A 1 103 ? 32.701 17.444 -6.530 1.00 47.98 534 MET A CA 1
ATOM 641 C C . MET A 1 103 ? 31.531 17.826 -7.445 1.00 46.93 534 MET A C 1
ATOM 642 O O . MET A 1 103 ? 31.702 18.687 -8.259 1.00 45.74 534 MET A O 1
ATOM 647 N N . THR A 1 104 ? 30.380 17.153 -7.349 1.00 45.52 535 THR A N 1
ATOM 648 C CA . THR A 1 104 ? 29.252 17.412 -8.271 1.00 46.02 535 THR A CA 1
ATOM 649 C C . THR A 1 104 ? 28.282 18.395 -7.660 1.00 46.22 535 THR A C 1
ATOM 650 O O . THR A 1 104 ? 27.433 18.982 -8.377 1.00 45.32 535 THR A O 1
ATOM 654 N N . ARG A 1 105 ? 28.365 18.536 -6.336 1.00 46.73 536 ARG A N 1
ATOM 655 C CA . ARG A 1 105 ? 27.442 19.332 -5.566 1.00 48.59 536 ARG A CA 1
ATOM 656 C C . ARG A 1 105 ? 25.995 18.850 -5.555 1.00 48.30 536 ARG A C 1
ATOM 657 O O . ARG A 1 105 ? 25.118 19.550 -5.089 1.00 48.90 536 ARG A O 1
ATOM 665 N N . GLU A 1 106 ? 25.765 17.601 -5.952 1.00 49.21 537 GLU A N 1
ATOM 666 C CA . GLU A 1 106 ? 24.445 17.016 -5.844 1.00 49.03 537 GLU A CA 1
ATOM 667 C C . GLU A 1 106 ? 24.224 16.628 -4.397 1.00 48.32 537 GLU A C 1
ATOM 668 O O . GLU A 1 106 ? 25.186 16.342 -3.675 1.00 47.97 537 GLU A O 1
ATOM 674 N N . THR A 1 107 ? 22.965 16.652 -3.960 1.00 47.64 538 THR A N 1
ATOM 675 C CA . THR A 1 107 ? 22.643 16.363 -2.551 1.00 47.92 538 THR A CA 1
ATOM 676 C C . THR A 1 107 ? 23.278 15.056 -2.142 1.00 48.02 538 THR A C 1
ATOM 677 O O . THR A 1 107 ? 23.117 14.041 -2.826 1.00 47.72 538 THR A O 1
ATOM 681 N N . LEU A 1 108 ? 23.967 15.075 -1.011 1.00 47.87 539 LEU A N 1
ATOM 682 C CA . LEU A 1 108 ? 24.644 13.896 -0.441 1.00 47.72 539 LEU A CA 1
ATOM 683 C C . LEU A 1 108 ? 24.552 13.997 1.086 1.00 47.57 539 LEU A C 1
ATOM 684 O O . LEU A 1 108 ? 24.956 14.986 1.687 1.00 46.48 539 LEU A O 1
ATOM 689 N N . ASN A 1 109 ? 24.002 12.958 1.695 1.00 48.32 540 ASN A N 1
ATOM 690 C CA . ASN A 1 109 ? 23.663 12.935 3.130 1.00 47.82 540 ASN A CA 1
ATOM 691 C C . ASN A 1 109 ? 23.567 11.469 3.593 1.00 47.66 540 ASN A C 1
ATOM 692 O O . ASN A 1 109 ? 23.911 10.540 2.823 1.00 47.31 540 ASN A O 1
ATOM 697 N N . ALA A 1 110 ? 23.157 11.257 4.853 1.00 47.24 541 ALA A N 1
ATOM 698 C CA . ALA A 1 110 ? 22.993 9.894 5.425 1.00 47.02 541 ALA A CA 1
ATOM 699 C C . ALA A 1 110 ? 22.070 9.052 4.604 1.00 47.28 541 ALA A C 1
ATOM 700 O O . ALA A 1 110 ? 22.246 7.842 4.471 1.00 48.06 541 ALA A O 1
ATOM 702 N N . GLU A 1 111 ? 21.046 9.698 4.040 1.00 47.58 542 GLU A N 1
ATOM 703 C CA . GLU A 1 111 ? 20.040 9.002 3.331 1.00 47.47 542 GLU A CA 1
ATOM 704 C C . GLU A 1 111 ? 20.584 8.274 2.095 1.00 47.39 542 GLU A C 1
ATOM 705 O O . GLU A 1 111 ? 20.151 7.171 1.814 1.00 48.86 542 GLU A O 1
ATOM 711 N N . ASN A 1 112 ? 21.501 8.872 1.339 1.00 46.82 543 ASN A N 1
ATOM 712 C CA . ASN A 1 112 ? 21.955 8.266 0.080 1.00 47.42 543 ASN A CA 1
ATOM 713 C C . ASN A 1 112 ? 23.463 7.947 -0.018 1.00 47.36 543 ASN A C 1
ATOM 714 O O . ASN A 1 112 ? 23.948 7.509 -1.060 1.00 46.20 543 ASN A O 1
ATOM 719 N N . ILE A 1 113 ? 24.232 8.107 1.067 1.00 47.76 544 ILE A N 1
ATOM 720 C CA . ILE A 1 113 ? 25.703 7.951 0.940 1.00 46.58 544 ILE A CA 1
ATOM 721 C C . ILE A 1 113 ? 26.075 6.536 0.436 1.00 47.18 544 ILE A C 1
ATOM 722 O O . ILE A 1 113 ? 27.028 6.353 -0.336 1.00 46.58 544 ILE A O 1
ATOM 727 N N . ALA A 1 114 ? 25.284 5.538 0.804 1.00 46.42 545 ALA A N 1
ATOM 728 C CA . ALA A 1 114 ? 25.650 4.151 0.480 1.00 47.15 545 ALA A CA 1
ATOM 729 C C . ALA A 1 114 ? 25.501 3.871 -1.028 1.00 46.87 545 ALA A C 1
ATOM 730 O O . ALA A 1 114 ? 26.093 2.927 -1.528 1.00 47.86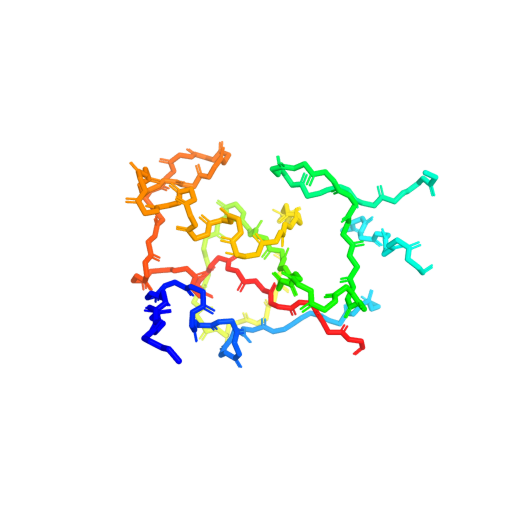 545 ALA A O 1
ATOM 732 N N . LYS A 1 115 ? 24.766 4.737 -1.716 1.00 47.12 546 LYS A N 1
ATOM 733 C CA . LYS A 1 115 ? 24.599 4.666 -3.183 1.00 46.90 546 LYS A CA 1
ATOM 734 C C . LYS A 1 115 ? 25.819 5.253 -3.899 1.00 46.30 546 LYS A C 1
ATOM 735 O O . LYS A 1 115 ? 26.022 5.007 -5.135 1.00 47.43 546 LYS A O 1
ATOM 741 N N . TYR A 1 116 ? 26.635 6.002 -3.154 1.00 46.62 547 TYR A N 1
ATOM 742 C CA . TYR A 1 116 ? 27.784 6.614 -3.740 1.00 46.64 547 TYR A CA 1
ATOM 743 C C . TYR A 1 116 ? 29.086 6.086 -3.225 1.00 45.68 547 TYR A C 1
ATOM 744 O O . TYR A 1 116 ? 30.051 6.213 -3.948 1.00 44.99 547 TYR A O 1
ATOM 753 N N . ALA A 1 117 ? 29.147 5.612 -1.970 1.00 46.34 548 ALA A N 1
ATOM 754 C CA . ALA A 1 117 ? 30.436 5.310 -1.302 1.00 44.47 548 ALA A CA 1
ATOM 755 C C . ALA A 1 117 ? 30.730 3.804 -1.288 1.00 45.61 548 ALA A C 1
ATOM 756 O O . ALA A 1 117 ? 29.823 2.987 -1.083 1.00 43.74 548 ALA A O 1
ATOM 758 N N . PHE A 1 118 ? 32.002 3.481 -1.524 1.00 44.93 549 PHE A N 1
ATOM 759 C CA . PHE A 1 118 ? 32.501 2.086 -1.552 1.00 45.31 549 PHE A CA 1
ATOM 760 C C . PHE A 1 118 ? 33.637 2.001 -0.550 1.00 45.13 549 PHE A C 1
ATOM 761 O O . PHE A 1 118 ? 34.523 2.857 -0.537 1.00 44.92 549 PHE A O 1
ATOM 769 N N . ARG A 1 119 ? 33.556 1.069 0.391 1.00 44.06 550 ARG A N 1
ATOM 770 C CA . ARG A 1 119 ? 34.648 0.828 1.323 1.00 44.46 550 ARG A CA 1
ATOM 771 C C . ARG A 1 119 ? 35.782 0.011 0.696 1.00 45.85 550 ARG A C 1
ATOM 772 O O . ARG A 1 119 ? 35.546 -1.046 0.090 1.00 44.24 550 ARG A O 1
ATOM 780 N N . ILE A 1 120 ? 37.026 0.523 0.801 1.00 45.62 551 ILE A N 1
ATOM 781 C CA . ILE A 1 120 ? 38.157 -0.178 0.216 1.00 46.89 551 ILE A CA 1
ATOM 782 C C . ILE A 1 120 ? 38.740 -1.167 1.238 1.00 47.24 551 ILE A C 1
ATOM 783 O O . ILE A 1 120 ? 39.077 -0.788 2.368 1.00 46.82 551 ILE A O 1
ATOM 788 N N . VAL A 1 121 ? 38.808 -2.423 0.829 1.00 47.16 552 VAL A N 1
ATOM 789 C CA . VAL A 1 121 ? 39.305 -3.522 1.652 1.00 47.76 552 VAL A CA 1
ATOM 790 C C . VAL A 1 121 ? 40.565 -4.151 1.049 1.00 47.79 552 VAL A C 1
ATOM 791 O O . VAL A 1 121 ? 40.847 -3.996 -0.143 1.00 47.63 552 VAL A O 1
ATOM 795 N N . PRO A 1 122 ? 41.358 -4.834 1.883 1.00 48.66 553 PRO A N 1
ATOM 796 C CA . PRO A 1 122 ? 42.464 -5.637 1.333 1.00 48.55 553 PRO A CA 1
ATOM 797 C C . PRO A 1 122 ? 42.011 -6.822 0.447 1.00 50.22 553 PRO A C 1
ATOM 798 O O . PRO A 1 122 ? 40.885 -7.333 0.610 1.00 51.15 553 PRO A O 1
#

CATH classification: 3.30.40.110

Solvent-accessible surface area: 6502 Å² total; per-residue (Å²): 252,185,97,106,145,34,92,12,4,50,35,36,92,138,8,22,67,30,59,107,129,131,46,33,107,26,37,119,163,111,26,23,107,8,75,69,41,38,75,0,10,48,90,56,134,119,39,39,5,0,0,2,7,22,117,69,49,86,83,80,108,106,61,129,147,20,17,22,0,5,0,86,91,0,1,137,61,4,84,71,99,76,22,4,33,124,54,164,103,87,0,41,27,142,28,0,18,88,11,0,2,66,12,27,135